Protein AF-D3Z0Z6-F1 (afdb_monomer_lite)

pLDDT: mean 88.89, std 9.88, range [54.78, 98.31]

Sequence (71 aa):
MEHFDASLSTYFKAFLGPRDTRVKGWFLLDNYIPTFVCSVIYLLIVWLGPKYMKNRQPFSCRGILQLYNLG

Foldseek 3Di:
DVVVQVVVQVVCCVVVPDDDPVCCPPPPRVGPVVVVVVVVVVVVCVVCVCVVCVPPDDDDCPVVVVVVVVD

Radius of gyration: 18.08 Å; chains: 1; bounding box: 34×33×43 Å

InterPro domains:
  IPR002076 ELO family [PF01151] (27-70)

Secondary structure (DSSP, 8-state):
-HHHHHHHHHHHHHHH-SPPGGGTT-TTTS-HHHHHHHHHHHHHHHHHHHHHHTTSPPP--HHHHHHHHH-

Organism: Mus musculus (NCBI:txid10090)

Structure (mmCIF, N/CA/C/O backbone):
data_AF-D3Z0Z6-F1
#
_entry.id   AF-D3Z0Z6-F1
#
loop_
_atom_site.group_PDB
_atom_site.id
_atom_site.type_symbol
_atom_site.label_atom_id
_atom_site.label_alt_id
_atom_site.label_comp_id
_atom_site.label_asym_id
_atom_site.label_entity_id
_atom_site.label_seq_id
_atom_site.pdbx_PDB_ins_code
_atom_site.Cartn_x
_atom_site.Cartn_y
_atom_site.Cartn_z
_atom_site.occupancy
_atom_site.B_iso_or_equiv
_atom_site.auth_seq_id
_atom_site.auth_comp_id
_atom_site.auth_asym_id
_atom_site.auth_atom_id
_atom_site.pdbx_PDB_model_num
ATOM 1 N N . MET A 1 1 ? 11.274 -17.420 -11.252 1.00 54.78 1 MET A N 1
ATOM 2 C CA . MET A 1 1 ? 10.552 -16.134 -11.108 1.00 54.78 1 MET A CA 1
ATOM 3 C C . MET A 1 1 ? 10.751 -15.221 -12.313 1.00 54.78 1 MET A C 1
ATOM 5 O O . MET A 1 1 ? 9.764 -14.664 -12.765 1.00 54.78 1 MET A O 1
ATOM 9 N N . GLU A 1 2 ? 11.951 -15.138 -12.897 1.00 60.38 2 GLU A N 1
ATOM 10 C CA . GLU A 1 2 ? 12.240 -14.266 -14.056 1.00 60.38 2 GLU A CA 1
ATOM 11 C C . GLU A 1 2 ? 11.360 -14.522 -15.293 1.00 60.38 2 GLU A C 1
ATOM 13 O O . GLU A 1 2 ? 10.922 -13.585 -15.948 1.00 60.38 2 GLU A O 1
ATOM 18 N N . HIS A 1 3 ? 11.015 -15.781 -15.583 1.00 62.53 3 HIS A N 1
ATOM 19 C CA . HIS A 1 3 ? 10.158 -16.118 -16.730 1.00 62.53 3 HIS A CA 1
ATOM 20 C C . HIS A 1 3 ? 8.707 -15.621 -16.588 1.00 62.53 3 HIS A C 1
ATOM 22 O O . HIS A 1 3 ? 8.077 -15.224 -17.568 1.00 62.53 3 HIS A O 1
ATOM 28 N N . PHE A 1 4 ? 8.172 -15.645 -15.365 1.00 67.62 4 PHE A N 1
ATOM 29 C CA . PHE A 1 4 ? 6.822 -15.160 -15.056 1.00 67.62 4 PHE A CA 1
ATOM 30 C C . PHE A 1 4 ? 6.768 -13.632 -15.127 1.00 67.62 4 PHE A C 1
ATOM 32 O O . PHE A 1 4 ? 5.842 -13.047 -15.686 1.00 67.62 4 PHE A O 1
ATOM 39 N N . ASP A 1 5 ? 7.828 -13.010 -14.625 1.00 69.12 5 ASP A N 1
ATOM 40 C CA . ASP A 1 5 ? 8.037 -11.574 -14.634 1.00 69.12 5 ASP A CA 1
ATOM 41 C C . ASP A 1 5 ? 8.195 -11.015 -16.064 1.00 69.12 5 ASP A C 1
ATOM 43 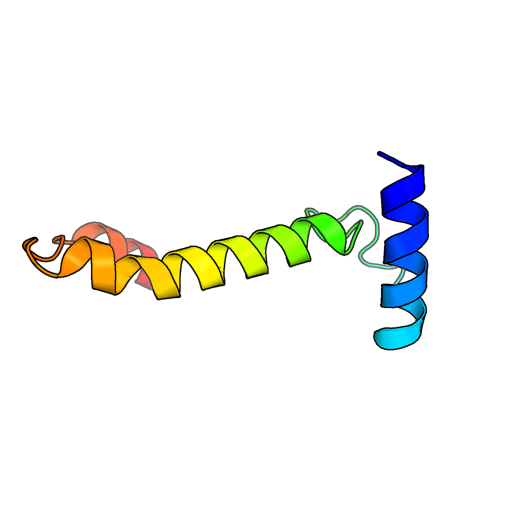O O . ASP A 1 5 ? 7.558 -10.032 -16.450 1.00 69.12 5 ASP A O 1
ATOM 47 N N . ALA A 1 6 ? 8.955 -11.710 -16.916 1.00 71.31 6 ALA A N 1
ATOM 48 C CA . ALA A 1 6 ? 9.106 -11.384 -18.335 1.00 71.31 6 ALA A CA 1
ATOM 49 C C . ALA A 1 6 ? 7.781 -11.485 -19.117 1.00 71.31 6 ALA A C 1
ATOM 51 O O . ALA A 1 6 ? 7.484 -10.636 -19.962 1.00 71.31 6 ALA A O 1
ATOM 52 N N . SER A 1 7 ? 6.953 -12.489 -18.814 1.00 73.94 7 SER A N 1
ATOM 53 C CA . SER A 1 7 ? 5.645 -12.651 -19.459 1.00 73.94 7 SER A CA 1
ATOM 54 C C . SER A 1 7 ? 4.687 -11.514 -19.082 1.00 73.94 7 SER A C 1
ATOM 56 O O . SER A 1 7 ? 4.188 -10.804 -19.955 1.00 73.94 7 SER A O 1
ATOM 58 N N . LEU A 1 8 ? 4.496 -11.249 -17.784 1.00 75.62 8 LEU A N 1
ATOM 59 C CA . LEU A 1 8 ? 3.596 -10.187 -17.315 1.00 75.62 8 LEU A CA 1
ATOM 60 C C . LEU A 1 8 ? 4.079 -8.785 -17.682 1.00 75.62 8 LEU A C 1
ATOM 62 O O . LEU A 1 8 ? 3.267 -7.949 -18.074 1.00 75.62 8 LEU A O 1
ATOM 66 N N . SER A 1 9 ? 5.386 -8.525 -17.620 1.00 75.06 9 SER A N 1
ATOM 67 C CA . SER A 1 9 ? 5.939 -7.238 -18.054 1.00 75.06 9 SER A CA 1
ATOM 68 C C . SER A 1 9 ? 5.660 -6.956 -19.531 1.00 75.06 9 SER A C 1
ATOM 70 O O . SER A 1 9 ? 5.451 -5.799 -19.887 1.00 75.06 9 SER A O 1
ATOM 72 N N . THR A 1 10 ? 5.564 -7.986 -20.379 1.00 80.62 10 THR A N 1
ATOM 73 C CA . THR A 1 10 ? 5.180 -7.830 -21.789 1.00 80.62 10 THR A CA 1
ATOM 74 C C . THR A 1 10 ? 3.727 -7.365 -21.923 1.00 80.62 10 THR A C 1
ATOM 76 O O . THR A 1 10 ? 3.463 -6.407 -22.650 1.00 80.62 10 THR A O 1
ATOM 79 N N . TYR A 1 11 ? 2.795 -7.961 -21.170 1.00 84.00 11 TYR A N 1
ATOM 80 C CA . TYR A 1 11 ? 1.396 -7.512 -21.137 1.00 84.00 11 TYR A CA 1
ATOM 81 C C . TYR A 1 11 ? 1.260 -6.092 -20.578 1.00 84.00 11 TYR A C 1
ATOM 83 O O . TYR A 1 11 ? 0.596 -5.250 -21.181 1.00 84.00 11 TYR A O 1
ATOM 91 N N . PHE A 1 12 ? 1.928 -5.797 -19.460 1.00 84.19 12 PHE A N 1
ATOM 92 C CA . PHE A 1 12 ? 1.916 -4.457 -18.873 1.00 84.19 12 PHE A CA 1
ATOM 93 C C . PHE A 1 12 ? 2.530 -3.418 -19.806 1.00 84.19 12 PHE A C 1
ATOM 95 O O . PHE A 1 12 ? 1.990 -2.327 -19.918 1.00 84.19 12 PHE A O 1
ATOM 102 N N . LYS A 1 13 ? 3.605 -3.746 -20.526 1.00 83.00 13 LYS A N 1
ATOM 103 C CA . LYS A 1 13 ? 4.208 -2.855 -21.524 1.00 83.00 13 LYS A CA 1
ATOM 104 C C . LYS A 1 13 ? 3.277 -2.608 -22.712 1.00 83.00 13 LYS A C 1
ATOM 106 O O . LYS A 1 13 ? 3.237 -1.491 -23.218 1.00 83.00 13 LYS A O 1
ATOM 111 N N . ALA A 1 14 ? 2.521 -3.616 -23.145 1.00 87.31 14 ALA A N 1
ATOM 112 C CA . ALA A 1 14 ? 1.510 -3.444 -24.187 1.00 87.31 14 ALA A CA 1
ATOM 113 C C . ALA A 1 14 ? 0.351 -2.539 -23.726 1.00 87.31 14 ALA A C 1
ATOM 115 O O . ALA A 1 14 ? -0.161 -1.758 -24.521 1.00 87.31 14 ALA A O 1
ATOM 116 N N . PHE A 1 15 ? -0.037 -2.615 -22.449 1.00 88.44 15 PHE A N 1
ATOM 117 C CA . PHE A 1 15 ? -1.154 -1.848 -21.891 1.00 88.44 15 PHE A CA 1
ATOM 118 C C . PHE A 1 15 ? -0.777 -0.423 -21.443 1.00 88.44 15 PHE A C 1
ATOM 120 O O . PHE A 1 15 ? -1.509 0.524 -21.706 1.00 88.44 15 PHE A O 1
ATOM 127 N N . LEU A 1 16 ? 0.361 -0.267 -20.762 1.00 86.88 16 LEU A N 1
ATOM 128 C CA . LEU A 1 16 ? 0.825 0.983 -20.140 1.00 86.88 16 LEU A CA 1
ATOM 129 C C . LEU A 1 16 ? 1.841 1.745 -21.002 1.00 86.88 16 LEU A C 1
ATOM 131 O O . LEU A 1 16 ? 2.178 2.884 -20.689 1.00 86.88 16 LEU A O 1
ATOM 135 N N . GLY A 1 17 ? 2.334 1.127 -22.076 1.00 85.94 17 GLY A N 1
ATOM 136 C CA . GLY A 1 17 ? 3.306 1.726 -22.980 1.00 85.94 17 GLY A CA 1
ATOM 137 C C . GLY A 1 17 ? 4.766 1.607 -22.513 1.00 85.94 17 GLY A C 1
ATOM 138 O O . GLY A 1 17 ? 5.097 0.848 -21.593 1.00 85.94 17 GLY A O 1
ATOM 139 N N . PRO A 1 18 ? 5.687 2.310 -23.198 1.00 84.81 18 PRO A N 1
ATOM 140 C CA . PRO A 1 18 ? 7.110 2.265 -22.890 1.00 84.81 18 PRO A CA 1
ATOM 141 C C . PRO A 1 18 ? 7.417 2.925 -21.541 1.00 84.81 18 PRO A C 1
ATOM 143 O O . PRO A 1 18 ? 6.835 3.940 -21.170 1.00 84.81 18 PRO A O 1
ATOM 146 N N . ARG A 1 19 ? 8.384 2.356 -20.818 1.00 84.31 19 ARG A N 1
ATOM 147 C CA . ARG A 1 19 ? 8.831 2.878 -19.523 1.00 84.31 19 ARG A CA 1
ATOM 148 C C . ARG A 1 19 ? 9.807 4.030 -19.692 1.00 84.31 19 ARG A C 1
ATOM 150 O O . ARG A 1 19 ? 10.690 3.976 -20.545 1.00 84.31 19 ARG A O 1
ATOM 157 N N . ASP A 1 20 ? 9.689 5.010 -18.805 1.00 90.56 20 ASP A N 1
ATOM 158 C CA . ASP A 1 20 ? 10.683 6.065 -18.659 1.00 90.56 20 ASP A CA 1
ATOM 159 C C . ASP A 1 20 ? 11.988 5.477 -18.103 1.00 90.56 20 ASP A C 1
ATOM 161 O O . ASP A 1 20 ? 12.015 4.837 -17.050 1.00 90.56 20 ASP A O 1
ATOM 165 N N . THR A 1 21 ? 13.085 5.674 -18.827 1.00 90.50 21 THR A N 1
ATOM 166 C CA . THR A 1 21 ? 14.403 5.153 -18.456 1.00 90.50 21 THR A CA 1
ATOM 167 C C . THR A 1 21 ? 15.016 5.895 -17.271 1.00 90.50 21 THR A C 1
ATOM 169 O O . THR A 1 21 ? 15.875 5.329 -16.597 1.00 90.50 21 THR A O 1
ATOM 172 N N . ARG A 1 22 ? 14.558 7.119 -16.966 1.00 94.06 22 ARG A N 1
ATOM 173 C CA . ARG A 1 22 ? 15.075 7.954 -15.865 1.00 94.06 22 ARG A CA 1
ATOM 174 C C . ARG A 1 22 ? 14.764 7.391 -14.478 1.00 94.06 22 ARG A C 1
ATOM 176 O O . ARG A 1 22 ? 15.480 7.692 -13.530 1.00 94.06 22 ARG A O 1
ATOM 183 N N . VAL A 1 23 ? 13.713 6.575 -14.366 1.00 90.69 23 VAL A N 1
ATOM 184 C CA . VAL A 1 23 ? 13.265 5.961 -13.101 1.00 90.69 23 VAL A CA 1
ATOM 185 C C . VAL A 1 23 ? 13.718 4.506 -12.950 1.00 90.69 23 VAL A C 1
ATOM 187 O O . VAL A 1 23 ? 13.300 3.808 -12.027 1.00 90.69 23 VAL A O 1
ATOM 190 N N . LYS A 1 24 ? 14.564 4.016 -13.864 1.00 88.62 24 LYS A N 1
ATOM 191 C CA . LYS A 1 24 ? 15.152 2.678 -13.759 1.00 88.62 24 LYS A CA 1
ATOM 192 C C . LYS A 1 24 ? 16.067 2.615 -12.527 1.00 88.62 24 LYS A C 1
ATOM 194 O O . LYS A 1 24 ? 16.875 3.512 -12.311 1.00 88.62 24 LYS A O 1
ATOM 199 N N . GLY A 1 25 ? 15.948 1.557 -11.734 1.00 87.56 25 GLY A N 1
ATOM 200 C CA . GLY A 1 25 ? 16.657 1.358 -10.469 1.00 87.56 25 GLY A CA 1
ATOM 201 C C . GLY A 1 25 ? 15.944 1.942 -9.248 1.00 87.56 25 GLY A C 1
ATOM 202 O O . GLY A 1 25 ? 16.422 1.768 -8.128 1.00 87.56 25 GLY A O 1
ATOM 203 N N . TRP A 1 26 ? 14.824 2.653 -9.423 1.00 92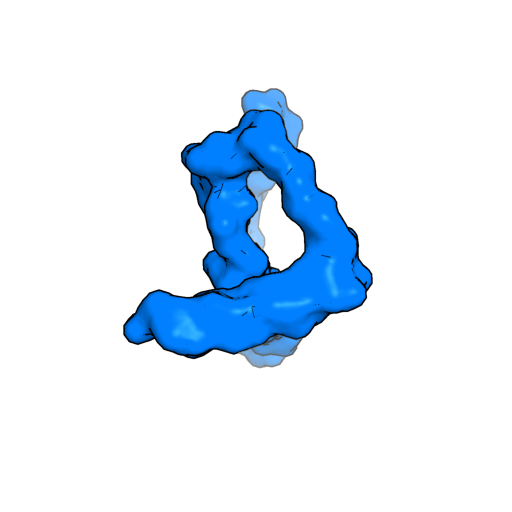.25 26 TRP A N 1
ATOM 204 C CA . TRP A 1 26 ? 14.082 3.201 -8.288 1.00 92.25 26 TRP A CA 1
ATOM 205 C C . TRP A 1 26 ? 13.323 2.095 -7.547 1.00 92.25 26 TRP A C 1
ATOM 207 O O . TRP A 1 26 ? 12.792 1.154 -8.147 1.00 92.25 26 TRP A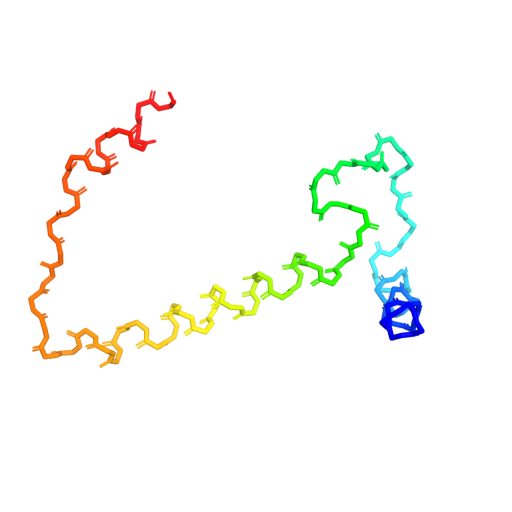 O 1
ATOM 217 N N . PHE A 1 27 ? 13.238 2.235 -6.222 1.00 90.75 27 PHE A N 1
ATOM 218 C CA . PHE A 1 27 ? 12.552 1.280 -5.357 1.00 90.75 27 PHE A CA 1
ATOM 219 C C . PHE A 1 27 ? 11.098 1.068 -5.813 1.00 90.75 27 PHE A C 1
ATOM 221 O O . PHE A 1 27 ? 10.355 2.029 -5.999 1.00 90.75 27 PHE A O 1
ATOM 228 N N . LEU A 1 28 ? 10.710 -0.200 -6.008 1.00 87.88 28 LEU A N 1
ATOM 229 C CA . LEU A 1 28 ? 9.395 -0.644 -6.508 1.00 87.88 28 LEU A CA 1
ATOM 230 C C . LEU A 1 28 ? 9.006 -0.164 -7.918 1.00 87.88 28 LEU A C 1
ATOM 232 O O . LEU A 1 28 ? 7.884 -0.410 -8.343 1.00 87.88 28 LEU A O 1
ATOM 236 N N . LEU A 1 29 ? 9.903 0.480 -8.663 1.00 87.44 29 LEU A N 1
ATOM 237 C CA . LEU A 1 29 ? 9.626 0.978 -10.017 1.00 87.44 29 LEU A CA 1
ATOM 238 C C . LEU A 1 29 ? 10.334 0.178 -11.105 1.00 87.44 29 LEU A C 1
ATOM 240 O O . LEU A 1 29 ? 10.065 0.385 -12.290 1.00 87.44 29 LEU A O 1
ATOM 244 N N . ASP A 1 30 ? 11.211 -0.753 -10.724 1.00 82.62 30 ASP A N 1
ATOM 245 C CA . ASP A 1 30 ? 11.927 -1.617 -11.660 1.00 82.62 30 ASP A CA 1
ATOM 246 C C . ASP A 1 30 ? 11.047 -2.660 -12.335 1.00 82.62 30 ASP A C 1
ATOM 248 O O . ASP A 1 30 ? 11.352 -3.079 -13.453 1.00 82.62 30 ASP A O 1
ATOM 252 N N . ASN A 1 31 ? 9.934 -3.030 -11.708 1.00 80.88 31 ASN A N 1
ATOM 253 C CA . ASN A 1 31 ? 8.958 -3.935 -12.281 1.00 80.88 31 ASN A CA 1
ATOM 254 C C . ASN A 1 31 ? 7.537 -3.554 -11.851 1.00 80.88 31 ASN A C 1
ATOM 256 O O . ASN A 1 31 ? 7.341 -2.947 -10.805 1.00 80.88 31 ASN A O 1
ATOM 260 N N . TYR A 1 32 ? 6.544 -3.940 -12.647 1.00 83.06 32 TYR A N 1
ATOM 261 C CA . TYR A 1 32 ? 5.128 -3.755 -12.352 1.00 83.06 32 TYR A CA 1
ATOM 262 C C . TYR A 1 32 ? 4.607 -4.736 -11.296 1.00 83.06 32 TYR A C 1
ATOM 264 O O . TYR A 1 32 ? 3.666 -4.406 -10.575 1.00 83.06 32 TYR A O 1
ATOM 272 N N . ILE A 1 33 ? 5.208 -5.929 -11.183 1.00 85.75 33 ILE A N 1
ATOM 273 C CA . ILE A 1 33 ? 4.724 -6.988 -10.282 1.00 85.75 3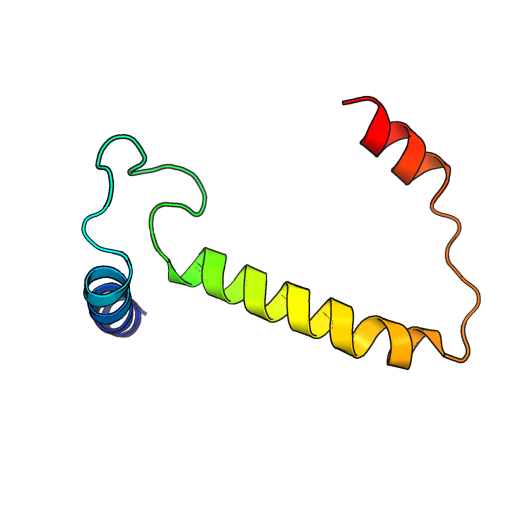3 ILE A CA 1
ATOM 274 C C . ILE A 1 33 ? 4.691 -6.557 -8.811 1.00 85.75 33 ILE A C 1
ATOM 276 O O . ILE A 1 33 ? 3.640 -6.731 -8.191 1.00 85.75 33 ILE A O 1
ATOM 280 N N . PRO A 1 34 ? 5.760 -5.975 -8.229 1.00 88.19 34 PRO A N 1
ATOM 281 C CA . PRO A 1 34 ? 5.748 -5.580 -6.823 1.00 88.19 34 PRO A CA 1
ATOM 282 C C . PRO A 1 34 ? 4.624 -4.587 -6.507 1.00 88.19 34 PRO A C 1
ATOM 284 O O . PRO A 1 34 ? 3.846 -4.813 -5.583 1.00 88.19 34 PRO A O 1
ATOM 287 N N . THR A 1 35 ? 4.476 -3.534 -7.316 1.00 88.69 35 THR A N 1
ATOM 288 C CA . THR A 1 35 ? 3.426 -2.522 -7.134 1.00 88.69 35 THR A CA 1
ATOM 289 C C . THR A 1 35 ? 2.036 -3.118 -7.299 1.00 88.69 35 THR A C 1
ATOM 291 O O . THR A 1 35 ? 1.162 -2.861 -6.475 1.00 88.69 35 THR A O 1
ATOM 294 N N . PHE A 1 36 ? 1.835 -3.961 -8.316 1.00 88.69 36 PHE A N 1
ATOM 295 C CA . PHE A 1 36 ? 0.561 -4.637 -8.547 1.00 88.69 36 PHE A CA 1
ATOM 296 C C . PHE A 1 36 ? 0.159 -5.511 -7.353 1.00 88.69 36 PHE A C 1
ATOM 298 O O . PHE A 1 36 ? -0.972 -5.424 -6.874 1.00 88.69 36 PHE A O 1
ATOM 305 N N . VAL A 1 37 ? 1.095 -6.302 -6.819 1.00 92.12 37 VAL A N 1
ATOM 306 C CA . VAL A 1 37 ? 0.863 -7.135 -5.631 1.00 92.12 37 VAL A CA 1
ATOM 307 C C . VAL A 1 37 ? 0.516 -6.271 -4.417 1.00 92.12 37 VAL A C 1
ATOM 309 O O . VAL A 1 37 ? -0.465 -6.563 -3.733 1.00 92.12 37 VAL A O 1
ATOM 312 N N . CYS A 1 38 ? 1.248 -5.178 -4.173 1.00 95.12 38 CYS A N 1
ATOM 313 C CA . CYS A 1 38 ? 0.929 -4.237 -3.096 1.00 95.12 38 CYS A CA 1
ATOM 314 C C . CYS A 1 38 ? -0.486 -3.656 -3.236 1.00 95.12 38 CYS A C 1
ATOM 316 O O . CYS A 1 38 ? -1.219 -3.599 -2.249 1.00 95.12 38 CYS A O 1
ATOM 318 N N . SER A 1 39 ? -0.899 -3.269 -4.447 1.00 95.12 39 SER A N 1
ATOM 319 C CA . SER A 1 39 ? -2.247 -2.754 -4.705 1.00 95.12 39 SER A CA 1
ATOM 320 C C . SER A 1 39 ? -3.329 -3.804 -4.450 1.00 95.12 39 SER A C 1
ATOM 322 O O . SER A 1 39 ? -4.329 -3.502 -3.801 1.00 95.12 39 SER A O 1
ATOM 324 N N . VAL A 1 40 ? -3.128 -5.047 -4.898 1.00 96.94 40 VAL A N 1
ATOM 325 C CA . VAL A 1 40 ? -4.066 -6.149 -4.627 1.00 96.94 40 VAL A CA 1
ATOM 326 C C . VAL A 1 40 ? -4.181 -6.401 -3.124 1.00 96.94 40 VAL A C 1
ATOM 328 O O . VAL A 1 40 ? -5.293 -6.474 -2.604 1.00 96.94 40 VAL A O 1
ATOM 331 N N . ILE A 1 41 ? -3.056 -6.469 -2.405 1.00 98.00 41 ILE A N 1
ATOM 332 C CA . ILE A 1 41 ? -3.045 -6.648 -0.946 1.00 98.00 41 ILE A CA 1
ATOM 333 C C . ILE A 1 41 ? -3.778 -5.497 -0.250 1.00 98.00 41 ILE A C 1
ATOM 335 O O . ILE A 1 41 ? -4.607 -5.747 0.623 1.00 98.00 41 ILE A O 1
ATOM 339 N N . TYR A 1 42 ? -3.521 -4.251 -0.651 1.00 97.88 42 TYR A N 1
ATOM 340 C CA . TYR A 1 42 ? -4.204 -3.081 -0.104 1.00 97.88 42 TYR A CA 1
ATOM 341 C C . TYR A 1 42 ? -5.726 -3.194 -0.258 1.00 97.88 42 TYR A C 1
ATOM 343 O O . TYR A 1 42 ? -6.456 -3.063 0.725 1.00 97.88 42 TYR A O 1
ATOM 351 N N . LEU A 1 43 ? -6.212 -3.506 -1.464 1.00 98.31 43 LEU A N 1
ATOM 352 C CA . LEU A 1 43 ? -7.647 -3.645 -1.727 1.00 98.31 43 LEU A CA 1
ATOM 353 C C . LEU A 1 43 ? -8.268 -4.808 -0.948 1.00 98.31 43 LEU A C 1
ATOM 355 O O . LEU A 1 43 ? -9.373 -4.672 -0.421 1.00 98.31 43 LEU A O 1
ATOM 359 N N . LEU A 1 44 ? -7.551 -5.929 -0.822 1.00 98.31 44 LEU A N 1
ATOM 360 C CA . LEU A 1 44 ? -7.982 -7.048 0.010 1.00 98.31 44 LEU A CA 1
ATOM 361 C C . LEU A 1 44 ? -8.139 -6.614 1.468 1.00 98.31 44 LEU A C 1
ATOM 363 O O . LEU A 1 44 ? -9.185 -6.872 2.058 1.00 98.31 44 LEU A O 1
ATOM 367 N N . ILE A 1 45 ? -7.154 -5.914 2.037 1.00 98.06 45 ILE A N 1
ATOM 368 C CA . ILE A 1 45 ? -7.217 -5.411 3.416 1.00 98.06 45 ILE A CA 1
ATOM 369 C C . ILE A 1 45 ? -8.385 -4.438 3.590 1.00 98.06 45 ILE A C 1
ATOM 371 O O . ILE A 1 45 ? -9.131 -4.566 4.558 1.00 98.06 45 ILE A O 1
ATOM 375 N N . VAL A 1 46 ? -8.593 -3.504 2.660 1.00 97.56 46 VAL A N 1
ATOM 376 C CA . VAL A 1 46 ? -9.712 -2.548 2.719 1.00 97.56 46 VAL A CA 1
ATOM 377 C C . VAL A 1 46 ? -11.065 -3.260 2.643 1.00 97.56 46 VAL A C 1
ATOM 379 O O . VAL A 1 46 ? -12.001 -2.875 3.339 1.00 97.56 46 VAL A O 1
ATOM 382 N N . TRP A 1 47 ? -11.180 -4.330 1.854 1.00 97.69 47 TRP A N 1
ATOM 383 C CA . TRP A 1 47 ? -12.415 -5.109 1.739 1.00 97.69 47 TRP A CA 1
ATOM 384 C C . TRP A 1 47 ? -12.667 -6.038 2.941 1.00 97.69 47 TRP A C 1
ATOM 386 O O . TRP A 1 47 ? -13.803 -6.185 3.402 1.00 97.69 47 TRP A O 1
ATOM 396 N N . LEU A 1 48 ? -11.614 -6.665 3.472 1.00 98.06 48 LEU A N 1
ATOM 397 C CA . LEU A 1 48 ? -11.669 -7.553 4.641 1.00 98.06 48 LEU A CA 1
ATOM 398 C C . LEU A 1 48 ? -11.793 -6.775 5.958 1.00 98.06 48 LEU A C 1
ATOM 400 O O . LEU A 1 48 ? -12.426 -7.257 6.899 1.00 98.06 48 LEU A O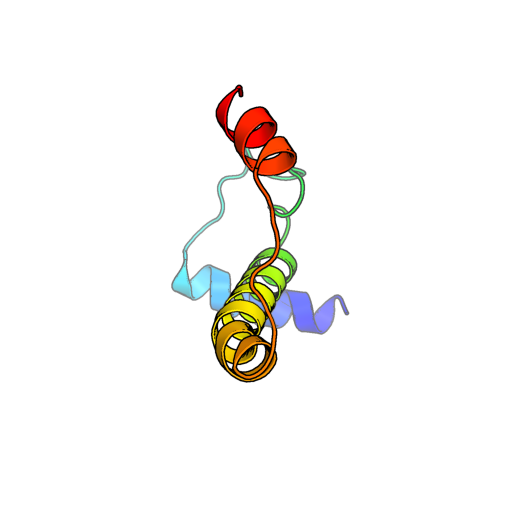 1
ATOM 404 N N . GLY A 1 49 ? -11.230 -5.570 6.025 1.00 96.88 49 GLY A N 1
ATOM 405 C CA . GLY A 1 49 ? -11.127 -4.742 7.225 1.00 96.88 49 GLY A CA 1
ATOM 406 C C . GLY A 1 49 ? -12.466 -4.501 7.928 1.00 96.88 49 GLY A C 1
ATOM 407 O O . GLY A 1 49 ? -12.589 -4.857 9.101 1.00 96.88 49 GLY A O 1
ATOM 408 N N . PRO A 1 50 ? -13.509 -3.986 7.248 1.00 96.94 50 PRO A N 1
ATOM 409 C CA . PRO A 1 50 ? -14.818 -3.757 7.861 1.00 96.94 50 PRO A CA 1
ATOM 410 C C . PRO A 1 50 ? -15.460 -5.039 8.402 1.00 96.94 50 PRO A C 1
ATOM 412 O O . PRO A 1 50 ? -16.062 -5.031 9.474 1.00 96.94 50 PRO A O 1
ATOM 415 N N . LYS A 1 51 ? -15.292 -6.165 7.694 1.00 97.06 51 LYS A N 1
ATOM 416 C CA . LYS A 1 51 ? -15.813 -7.471 8.130 1.00 97.06 51 LYS A CA 1
ATOM 417 C C . LYS A 1 51 ? -15.119 -7.941 9.404 1.00 97.06 51 LYS A C 1
ATOM 419 O O . LYS A 1 51 ? -15.780 -8.416 10.322 1.00 97.06 51 LYS A O 1
ATOM 424 N N . TYR A 1 52 ? -13.802 -7.770 9.468 1.00 96.88 52 TYR A N 1
ATOM 425 C CA . TYR A 1 52 ? -12.999 -8.096 10.642 1.00 96.88 52 TYR A CA 1
ATOM 426 C C . TYR A 1 52 ? -13.320 -7.196 11.850 1.00 96.88 52 TYR A C 1
ATOM 428 O O . TYR A 1 52 ? -13.342 -7.671 12.988 1.00 96.88 52 TYR A O 1
ATOM 436 N N . MET A 1 53 ? -13.613 -5.914 11.607 1.00 97.50 53 MET A N 1
ATOM 437 C CA . MET A 1 53 ? -13.895 -4.916 12.645 1.00 97.50 53 MET A CA 1
ATOM 438 C C . MET A 1 53 ? -15.344 -4.912 13.146 1.00 97.50 53 MET A C 1
ATOM 440 O O . MET A 1 53 ? -15.622 -4.265 14.150 1.00 97.50 53 MET A O 1
ATOM 444 N N . LYS A 1 54 ? -16.262 -5.652 12.508 1.00 96.88 54 LYS A N 1
ATOM 445 C CA . LYS A 1 54 ? -17.712 -5.608 12.784 1.00 96.88 54 LYS A CA 1
ATOM 446 C C . LYS A 1 54 ? -18.088 -5.704 14.271 1.00 96.88 54 LYS A C 1
ATOM 448 O O . LYS A 1 54 ? -19.009 -5.024 14.702 1.00 96.88 54 LYS A O 1
ATOM 453 N N . ASN A 1 55 ? -17.385 -6.537 15.038 1.00 97.06 55 ASN A N 1
ATOM 454 C CA . ASN A 1 55 ? -17.656 -6.773 16.463 1.00 97.06 55 ASN A CA 1
ATOM 455 C C . ASN A 1 55 ? -16.491 -6.320 17.362 1.00 97.06 55 ASN A C 1
ATOM 457 O O . ASN A 1 55 ? -16.290 -6.869 18.445 1.00 97.06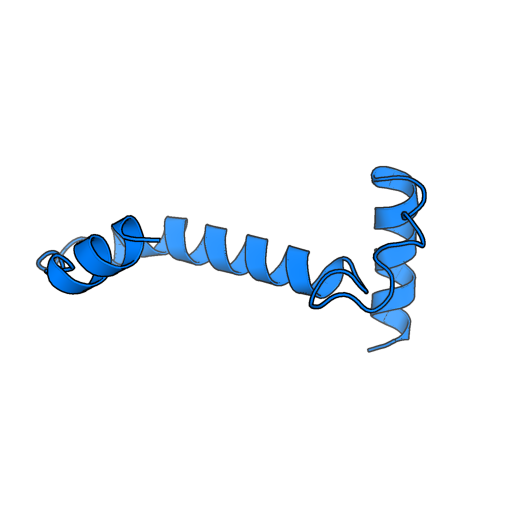 55 ASN A O 1
ATOM 461 N N . ARG A 1 56 ? -15.665 -5.378 16.893 1.00 96.38 56 ARG A N 1
ATOM 462 C CA . ARG A 1 56 ? -14.480 -4.884 17.603 1.00 96.38 56 ARG A CA 1
ATOM 463 C C . ARG A 1 56 ? -14.596 -3.380 17.816 1.00 96.38 56 ARG A C 1
ATOM 465 O O . ARG A 1 56 ? -15.105 -2.664 16.961 1.00 96.38 56 ARG A O 1
ATOM 472 N N . GLN A 1 57 ? -14.093 -2.904 18.950 1.00 95.81 57 GLN A N 1
ATOM 473 C CA . GLN A 1 57 ? -13.970 -1.468 19.187 1.00 95.81 57 GLN A CA 1
ATOM 474 C C . GLN A 1 57 ? -12.950 -0.854 18.211 1.00 95.81 57 GLN A C 1
ATOM 476 O O . GLN A 1 57 ? -11.966 -1.518 17.864 1.00 95.81 57 GLN A O 1
ATOM 481 N N . PRO A 1 58 ? -13.166 0.392 17.754 1.00 94.62 58 PRO A N 1
ATOM 482 C CA . PRO A 1 58 ? -12.229 1.072 16.873 1.00 94.62 58 PRO A CA 1
ATOM 483 C C . PRO A 1 58 ? -10.899 1.335 17.587 1.00 94.62 58 PRO A C 1
ATOM 485 O O . PRO A 1 58 ? -10.853 1.614 18.786 1.00 94.62 58 PRO A O 1
ATOM 488 N N . PHE A 1 59 ? -9.802 1.273 16.835 1.00 94.06 59 PHE A N 1
ATOM 489 C CA . PHE A 1 59 ? -8.478 1.584 17.363 1.00 94.06 59 PHE A CA 1
ATOM 490 C C . PHE A 1 59 ? -8.320 3.093 17.583 1.00 94.06 59 PHE A C 1
ATOM 492 O O . PHE A 1 59 ? -8.684 3.902 16.730 1.00 94.06 59 PHE A O 1
ATOM 499 N N . SER A 1 60 ? -7.723 3.482 18.712 1.00 95.19 60 SER A N 1
ATOM 500 C CA . SER A 1 60 ? -7.316 4.871 18.932 1.00 95.19 60 SER A CA 1
ATOM 501 C C . SER A 1 60 ? -6.003 5.142 18.199 1.00 95.19 60 SER A C 1
ATOM 503 O O . SER A 1 60 ? -4.922 4.831 18.692 1.00 95.19 60 SER A O 1
ATOM 505 N N . CYS A 1 61 ? -6.090 5.730 17.007 1.00 94.81 61 CYS A N 1
ATOM 506 C CA . CYS A 1 61 ? -4.927 6.079 16.185 1.00 94.81 61 CYS A CA 1
ATOM 507 C C . CYS A 1 61 ? -4.490 7.545 16.348 1.00 94.81 61 CYS A C 1
ATOM 509 O O . CYS A 1 61 ? -3.793 8.068 15.487 1.00 94.81 61 CYS A O 1
ATOM 511 N N . ARG A 1 62 ? -4.890 8.232 17.431 1.00 94.56 62 ARG A N 1
ATOM 512 C CA . ARG A 1 62 ? -4.712 9.691 17.577 1.00 94.56 62 ARG A CA 1
ATOM 513 C C . ARG A 1 62 ? -3.255 10.144 17.444 1.00 94.56 62 ARG A C 1
ATOM 515 O O . ARG A 1 62 ? -2.988 11.046 16.663 1.00 94.56 62 ARG A O 1
ATOM 522 N N . GLY A 1 63 ? -2.327 9.515 18.171 1.00 95.25 63 GLY A N 1
ATOM 523 C CA . GLY A 1 63 ? -0.905 9.883 18.121 1.00 95.25 63 GLY A CA 1
ATOM 524 C C . GLY A 1 63 ? -0.261 9.582 16.764 1.00 95.25 63 GLY A C 1
ATOM 525 O O . GLY A 1 63 ? 0.425 10.429 16.205 1.00 95.25 63 GLY A O 1
ATOM 526 N N . ILE A 1 64 ? -0.556 8.409 16.192 1.00 95.81 64 ILE A N 1
ATOM 527 C CA . ILE A 1 64 ? -0.057 8.008 14.866 1.00 95.81 64 ILE A CA 1
ATOM 528 C C . ILE A 1 64 ? -0.567 8.967 13.787 1.00 95.81 64 ILE A C 1
ATOM 530 O O . ILE A 1 64 ? 0.205 9.407 12.944 1.00 95.81 64 ILE A O 1
ATOM 534 N N . LEU A 1 65 ? -1.851 9.327 13.831 1.00 96.00 65 LEU A N 1
ATOM 535 C CA . LEU A 1 65 ? -2.461 10.219 12.849 1.00 96.00 65 LEU A CA 1
ATOM 536 C C . LEU A 1 65 ? -1.962 11.662 13.000 1.00 96.00 65 LEU A C 1
ATOM 538 O O . LEU A 1 65 ? -1.805 12.358 12.004 1.00 96.00 65 LEU A O 1
ATOM 542 N N . GLN A 1 66 ? -1.686 12.112 14.228 1.00 96.75 66 GLN A N 1
ATOM 543 C CA . GLN A 1 66 ? -1.027 13.398 14.457 1.00 96.75 66 GLN A CA 1
ATOM 544 C C . GLN A 1 66 ? 0.358 13.421 13.810 1.00 96.75 66 GLN A C 1
ATOM 546 O O . GLN A 1 66 ? 0.606 14.315 13.014 1.00 96.75 66 GLN A O 1
ATOM 551 N N . LEU A 1 67 ? 1.209 12.422 14.077 1.00 97.06 67 LEU A N 1
ATOM 552 C CA . LEU A 1 67 ? 2.539 12.326 13.460 1.00 97.06 67 LEU A CA 1
ATOM 553 C C . LEU A 1 67 ? 2.464 12.234 11.933 1.00 97.06 67 LEU A C 1
ATOM 555 O O . LEU A 1 67 ? 3.190 12.942 11.248 1.00 97.06 67 LEU A O 1
ATOM 559 N N . TYR A 1 68 ? 1.552 11.419 11.401 1.00 95.94 68 TYR A N 1
ATOM 560 C CA . TYR A 1 68 ? 1.340 11.283 9.958 1.00 95.94 68 TYR A CA 1
ATOM 561 C C . TYR A 1 68 ? 1.000 12.621 9.279 1.00 95.94 68 TYR A C 1
ATOM 563 O O . TYR A 1 68 ? 1.466 12.886 8.177 1.00 95.94 68 TYR A O 1
ATOM 571 N N . ASN A 1 69 ? 0.214 13.476 9.939 1.00 96.19 69 ASN A N 1
ATOM 572 C CA . ASN A 1 69 ? -0.185 14.776 9.395 1.00 96.19 69 ASN A CA 1
ATOM 573 C C . ASN A 1 69 ? 0.879 15.878 9.553 1.00 96.19 69 ASN A C 1
ATOM 575 O O . ASN A 1 69 ? 0.679 16.965 9.016 1.00 96.19 69 ASN A O 1
ATOM 579 N N . LEU A 1 70 ? 1.967 15.648 10.300 1.00 95.56 70 LEU A N 1
ATOM 580 C CA . LEU A 1 70 ? 3.024 16.652 10.489 1.00 95.56 70 LEU A CA 1
ATOM 581 C C . LEU A 1 70 ? 3.986 16.759 9.296 1.00 95.56 70 LEU A C 1
ATOM 583 O O . LEU A 1 70 ? 4.602 17.813 9.146 1.00 95.56 70 LEU A O 1
ATOM 587 N N . GLY A 1 71 ? 4.052 15.732 8.440 1.00 77.00 71 GLY A N 1
ATOM 588 C CA . GLY A 1 71 ? 4.975 15.672 7.300 1.00 77.00 71 GLY A CA 1
ATOM 589 C C . GLY A 1 71 ? 6.313 15.050 7.661 1.00 77.00 71 GLY A C 1
ATOM 590 O O . GLY A 1 71 ? 7.046 15.651 8.476 1.00 77.00 71 GLY A O 1
#